Protein AF-A0A9D4FJ02-F1 (afdb_monomer_lite)

pLDDT: mean 72.51, std 18.78, range [44.09, 97.19]

Sequence (65 aa):
MSEDEAYRSTEGDASKQSMKNVKSLVNRLHRQGSISGDMKQYLIPRYPQAGKLKGNPKIHKADAP

Structure (mmCIF, N/CA/C/O backbone):
data_AF-A0A9D4FJ02-F1
#
_entry.id   AF-A0A9D4FJ02-F1
#
loop_
_atom_site.group_PDB
_atom_site.id
_atom_site.type_symbol
_atom_site.label_atom_id
_atom_site.label_alt_id
_atom_site.label_comp_id
_atom_site.label_asym_id
_atom_site.label_entity_id
_atom_site.label_seq_id
_atom_site.pdbx_PDB_ins_code
_atom_site.Cartn_x
_atom_site.Cartn_y
_atom_site.Cartn_z
_atom_site.occupancy
_atom_site.B_iso_or_equiv
_atom_sit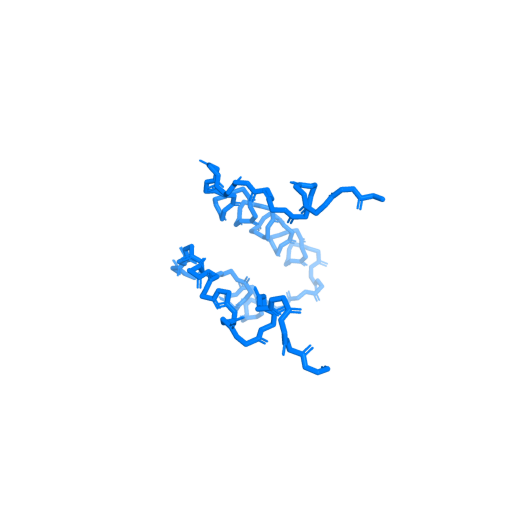e.auth_seq_id
_atom_site.auth_comp_id
_atom_site.auth_asym_id
_atom_site.auth_atom_id
_atom_site.pdbx_PDB_model_num
ATOM 1 N N . MET A 1 1 ? 0.049 6.612 -35.468 1.00 45.84 1 MET A N 1
ATOM 2 C CA . MET A 1 1 ? 0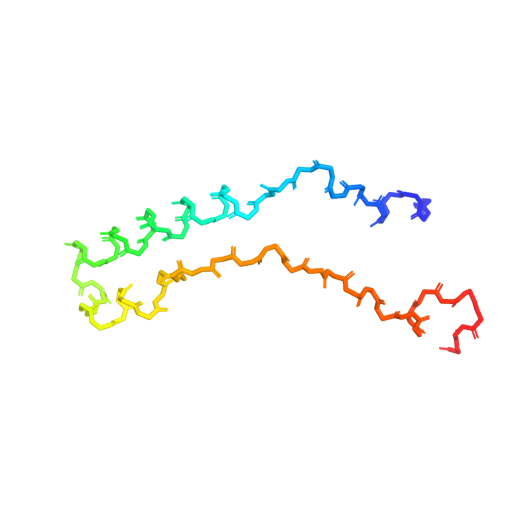.705 6.730 -34.151 1.00 45.84 1 MET A CA 1
ATOM 3 C C . MET A 1 1 ? 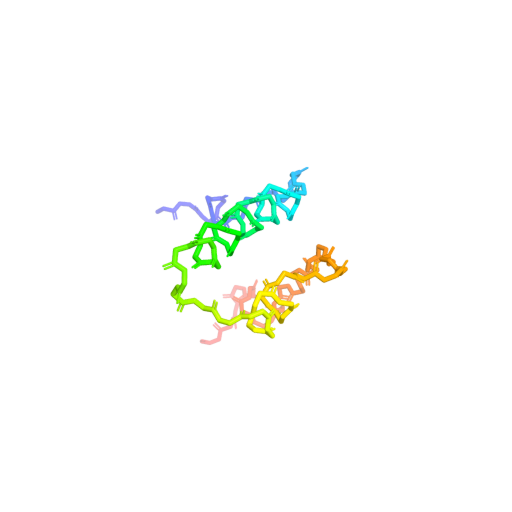1.828 5.716 -34.152 1.00 45.84 1 MET A C 1
ATOM 5 O O . MET A 1 1 ? 1.553 4.561 -34.445 1.00 45.84 1 MET A O 1
ATOM 9 N N . SER A 1 2 ? 3.075 6.168 -34.039 1.00 44.09 2 SER A N 1
ATOM 10 C CA . SER A 1 2 ? 4.276 5.340 -34.205 1.00 44.09 2 SER A CA 1
ATOM 11 C C . SER A 1 2 ? 4.461 4.393 -33.018 1.00 44.09 2 SER A C 1
ATOM 13 O O . SER A 1 2 ? 4.321 4.810 -31.871 1.00 44.09 2 SER A O 1
ATOM 15 N N . GLU A 1 3 ? 4.791 3.131 -33.300 1.00 46.53 3 GLU A N 1
ATOM 16 C CA . GLU A 1 3 ? 4.942 2.036 -32.324 1.00 46.53 3 GLU A CA 1
ATOM 17 C C . GLU A 1 3 ? 5.983 2.321 -31.220 1.00 46.53 3 GLU A C 1
ATOM 19 O O . GLU A 1 3 ? 5.888 1.765 -30.126 1.00 46.53 3 GLU A O 1
ATOM 24 N N . ASP A 1 4 ? 6.899 3.266 -31.454 1.00 49.53 4 ASP A N 1
ATOM 25 C CA . ASP A 1 4 ? 7.877 3.753 -30.472 1.00 49.53 4 ASP A CA 1
ATOM 26 C C . ASP A 1 4 ? 7.250 4.479 -29.264 1.00 49.53 4 ASP A C 1
ATOM 28 O O . ASP A 1 4 ? 7.851 4.522 -28.191 1.00 49.53 4 ASP A O 1
ATOM 32 N N . GLU A 1 5 ? 6.028 5.019 -29.374 1.00 51.91 5 GLU A N 1
ATOM 33 C CA . GLU A 1 5 ? 5.354 5.658 -28.228 1.00 51.91 5 GLU A CA 1
ATOM 34 C C . GLU A 1 5 ? 4.837 4.644 -27.195 1.00 51.91 5 GLU A C 1
ATOM 36 O O . GLU A 1 5 ? 4.660 4.987 -26.020 1.00 51.91 5 GLU A O 1
ATOM 41 N N . ALA A 1 6 ? 4.597 3.395 -27.612 1.00 48.34 6 ALA A N 1
ATOM 42 C CA . ALA A 1 6 ? 4.054 2.350 -26.746 1.00 48.34 6 ALA A CA 1
ATOM 43 C C . ALA A 1 6 ? 5.120 1.740 -25.822 1.00 48.34 6 ALA A C 1
ATOM 45 O O . ALA A 1 6 ? 4.789 1.211 -24.757 1.00 48.34 6 ALA A O 1
ATOM 46 N N . TYR A 1 7 ? 6.399 1.835 -26.195 1.00 48.72 7 TYR A N 1
ATOM 47 C CA . TYR A 1 7 ? 7.507 1.224 -25.469 1.00 48.72 7 TYR A CA 1
ATOM 48 C C . TYR A 1 7 ? 8.260 2.266 -24.633 1.00 48.72 7 TYR A C 1
ATOM 50 O O . TYR A 1 7 ? 9.373 2.683 -24.945 1.00 48.72 7 TYR A O 1
ATOM 58 N N . ARG A 1 8 ? 7.654 2.710 -23.525 1.00 52.16 8 ARG A N 1
ATOM 59 C CA . ARG A 1 8 ? 8.373 3.558 -22.562 1.00 52.16 8 ARG A CA 1
ATOM 60 C C . ARG A 1 8 ? 9.389 2.722 -21.787 1.00 52.16 8 ARG A C 1
ATOM 62 O O . ARG A 1 8 ? 9.017 1.788 -21.078 1.00 52.16 8 ARG A O 1
ATOM 69 N N . SER A 1 9 ? 10.661 3.107 -21.884 1.00 50.00 9 SER A N 1
ATOM 70 C CA . SER A 1 9 ? 11.739 2.615 -21.024 1.00 50.00 9 SER A CA 1
ATOM 71 C C . SER A 1 9 ? 11.324 2.727 -19.549 1.00 50.00 9 SER A C 1
ATOM 73 O O . SER A 1 9 ? 10.991 3.811 -19.065 1.00 50.00 9 SER A O 1
ATOM 75 N N . THR A 1 10 ? 11.319 1.612 -18.811 1.00 54.75 10 THR A N 1
ATOM 76 C CA . THR A 1 10 ? 11.105 1.591 -17.352 1.00 54.75 10 THR A CA 1
ATOM 77 C C . THR A 1 10 ? 12.386 2.006 -16.623 1.00 54.75 10 THR A C 1
ATOM 79 O O . THR A 1 10 ? 12.873 1.294 -15.749 1.00 54.75 10 THR A O 1
ATOM 82 N N . GLU A 1 11 ? 12.974 3.136 -17.013 1.00 53.41 11 GLU A N 1
ATOM 83 C CA . GLU A 1 11 ? 14.228 3.644 -16.441 1.00 53.41 11 GLU A CA 1
ATOM 84 C C . GLU A 1 11 ? 14.083 4.056 -14.968 1.00 53.41 11 GLU A C 1
ATOM 86 O O . GLU A 1 11 ? 15.065 4.110 -14.231 1.00 53.41 11 GLU A O 1
ATOM 91 N N . GLY A 1 12 ? 12.852 4.285 -14.502 1.00 57.34 12 GLY A N 1
ATOM 92 C CA . GLY A 1 12 ? 12.555 4.579 -13.105 1.00 57.34 12 GLY A CA 1
ATOM 93 C C . GLY A 1 12 ? 11.845 3.427 -12.402 1.00 57.34 12 GLY A C 1
ATOM 94 O O . GLY A 1 12 ? 10.746 3.039 -12.798 1.00 57.34 12 GLY A O 1
ATOM 95 N N . ASP A 1 13 ? 12.414 2.942 -11.294 1.00 63.62 13 ASP A N 1
ATOM 96 C CA . ASP A 1 13 ? 11.713 2.106 -10.310 1.00 63.62 13 ASP A CA 1
ATOM 97 C C . ASP A 1 13 ? 10.557 2.902 -9.665 1.00 63.62 13 ASP A C 1
ATOM 99 O O . ASP A 1 13 ? 10.668 3.474 -8.576 1.00 63.62 13 ASP A O 1
ATOM 103 N N . ALA A 1 14 ? 9.420 2.959 -10.364 1.00 72.00 14 ALA A N 1
ATOM 104 C CA . ALA A 1 14 ? 8.199 3.623 -9.912 1.00 72.00 14 ALA A CA 1
ATOM 105 C C . ALA A 1 14 ? 7.537 2.897 -8.726 1.00 72.00 14 ALA A C 1
ATOM 107 O O . ALA A 1 14 ? 6.660 3.457 -8.061 1.00 72.00 14 ALA A O 1
ATOM 108 N N . SER A 1 15 ? 7.979 1.674 -8.411 1.00 73.69 15 SER A N 1
ATOM 109 C CA . SER A 1 15 ? 7.428 0.835 -7.341 1.00 73.69 15 SER A CA 1
ATOM 110 C C . SER A 1 15 ? 7.505 1.540 -5.989 1.00 73.69 15 SER A C 1
ATOM 112 O O . SER A 1 15 ? 6.557 1.491 -5.204 1.00 73.69 15 SER A O 1
ATOM 114 N N . LYS A 1 16 ? 8.597 2.275 -5.734 1.00 78.88 16 LYS A N 1
ATOM 115 C CA . LYS A 1 16 ? 8.771 3.055 -4.498 1.00 78.88 16 LYS A CA 1
ATOM 116 C C . LYS A 1 16 ? 7.734 4.167 -4.362 1.00 78.88 16 LYS A C 1
ATOM 118 O O . LYS A 1 16 ? 7.211 4.380 -3.266 1.00 78.88 16 LYS A O 1
ATOM 123 N N . GLN A 1 17 ? 7.428 4.874 -5.449 1.00 83.75 17 GLN A N 1
ATOM 124 C CA . GLN A 1 17 ? 6.456 5.965 -5.419 1.00 83.75 17 GLN A CA 1
ATOM 125 C C . GLN A 1 17 ? 5.029 5.430 -5.276 1.00 83.75 17 GLN A C 1
ATOM 127 O O . GLN A 1 17 ? 4.278 5.902 -4.420 1.00 83.75 17 GLN A O 1
ATOM 132 N N . SER A 1 18 ? 4.679 4.392 -6.035 1.00 83.44 18 SER A N 1
ATOM 133 C CA . SER A 1 18 ? 3.390 3.707 -5.908 1.00 83.44 18 SER A CA 1
ATOM 134 C C . SER A 1 18 ? 3.181 3.166 -4.493 1.00 83.44 18 SER A C 1
ATOM 136 O O . SER A 1 18 ? 2.117 3.360 -3.907 1.00 83.44 18 SER A O 1
ATOM 138 N N . MET A 1 19 ? 4.221 2.596 -3.882 1.00 85.50 19 MET A N 1
ATOM 139 C CA . MET A 1 19 ? 4.181 2.125 -2.498 1.00 85.50 19 MET A CA 1
ATOM 140 C C . MET A 1 19 ? 3.907 3.253 -1.494 1.00 85.50 19 MET A C 1
ATOM 142 O O . MET A 1 19 ? 3.076 3.098 -0.595 1.00 85.50 19 MET A O 1
ATOM 146 N N . LYS A 1 20 ? 4.563 4.413 -1.645 1.00 87.94 20 LYS A N 1
ATOM 147 C CA . LYS A 1 20 ? 4.286 5.593 -0.805 1.00 87.94 20 LYS A CA 1
ATOM 148 C C . LYS A 1 20 ? 2.824 6.030 -0.921 1.00 87.94 20 LYS A C 1
ATOM 150 O O . LYS A 1 20 ? 2.184 6.281 0.103 1.00 87.94 20 LYS A O 1
ATOM 155 N N . ASN A 1 21 ? 2.292 6.068 -2.142 1.00 90.19 21 ASN A N 1
ATOM 156 C CA . ASN A 1 21 ? 0.911 6.468 -2.406 1.00 90.19 21 ASN A CA 1
ATOM 157 C C . ASN A 1 21 ? -0.091 5.493 -1.766 1.00 90.19 21 ASN A C 1
ATOM 159 O O . ASN A 1 21 ? -0.979 5.925 -1.030 1.00 90.19 21 ASN A O 1
ATOM 163 N N . VAL A 1 22 ? 0.100 4.183 -1.966 1.00 90.75 22 VAL A N 1
ATOM 164 C CA . VAL A 1 22 ? -0.739 3.129 -1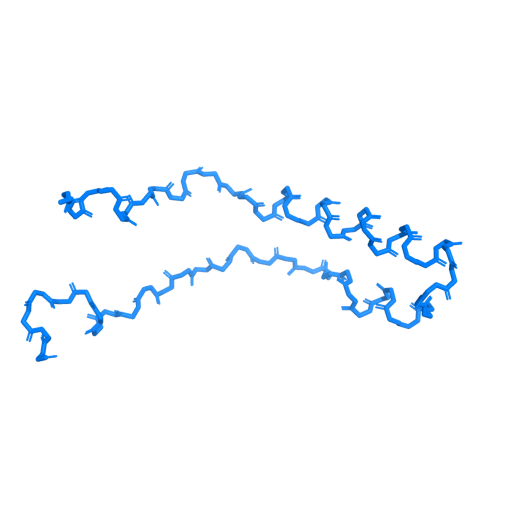.366 1.00 90.75 22 VAL A CA 1
ATOM 165 C C . VAL A 1 22 ? -0.708 3.217 0.158 1.00 90.75 22 VAL A C 1
ATOM 167 O O . VAL A 1 22 ? -1.756 3.279 0.799 1.00 90.75 22 VAL A O 1
ATOM 170 N N . LYS A 1 23 ? 0.484 3.314 0.760 1.00 92.69 23 LYS A N 1
ATOM 171 C CA . LYS A 1 23 ? 0.630 3.419 2.218 1.00 92.69 23 LYS A CA 1
ATOM 172 C C . LYS A 1 23 ? -0.089 4.649 2.778 1.00 92.69 23 LYS A C 1
ATOM 174 O O . LYS A 1 23 ? -0.745 4.552 3.816 1.00 92.69 23 LYS A O 1
ATOM 179 N N . SER A 1 24 ? 0.019 5.797 2.108 1.00 94.81 24 SER A N 1
ATOM 180 C CA . SER A 1 24 ? -0.670 7.029 2.512 1.00 94.81 24 SER A CA 1
ATOM 181 C C . SER A 1 24 ? -2.193 6.864 2.477 1.00 94.81 24 SER A C 1
ATOM 183 O O . SER A 1 24 ? -2.874 7.173 3.459 1.00 94.81 24 SER A O 1
ATOM 185 N N . LEU A 1 25 ? -2.719 6.294 1.387 1.00 95.31 25 LEU A N 1
ATOM 186 C CA . LEU A 1 25 ? -4.147 6.051 1.206 1.00 95.31 25 LEU A CA 1
ATOM 187 C C . LEU A 1 25 ? -4.708 5.111 2.276 1.00 95.31 25 LEU A C 1
ATOM 189 O O . LEU A 1 25 ? -5.672 5.463 2.953 1.00 95.31 25 LEU A O 1
ATOM 193 N N . VAL A 1 26 ? -4.078 3.953 2.474 1.00 95.31 26 VAL A N 1
ATOM 194 C CA . VAL A 1 26 ? -4.528 2.945 3.445 1.00 95.31 26 VAL A CA 1
ATOM 195 C C . VAL A 1 26 ? -4.493 3.508 4.869 1.00 95.31 26 VAL A C 1
ATOM 197 O O . VAL A 1 26 ? -5.441 3.339 5.634 1.00 95.31 26 VAL A O 1
ATOM 200 N N . ASN A 1 27 ? -3.444 4.255 5.229 1.00 95.38 27 ASN A N 1
ATOM 201 C CA . ASN A 1 27 ? -3.369 4.912 6.536 1.00 95.38 27 ASN A CA 1
ATOM 202 C C . ASN A 1 27 ? -4.454 5.975 6.737 1.00 95.38 27 ASN A C 1
ATOM 204 O O . ASN A 1 27 ? -4.868 6.210 7.872 1.00 95.38 27 ASN A O 1
ATOM 208 N N . ARG A 1 28 ? -4.876 6.665 5.672 1.00 97.19 28 ARG A N 1
ATOM 209 C CA . ARG A 1 28 ? -5.984 7.623 5.731 1.00 97.19 28 ARG A CA 1
ATOM 210 C C . ARG A 1 28 ? -7.315 6.899 5.941 1.00 97.19 28 ARG A C 1
ATOM 212 O O . ARG A 1 28 ? -8.024 7.253 6.874 1.00 97.19 28 ARG A O 1
ATOM 219 N N . LEU A 1 29 ? -7.590 5.854 5.160 1.00 96.56 29 LEU A N 1
ATOM 220 C CA . LEU A 1 29 ? -8.818 5.056 5.274 1.00 96.56 29 LEU A CA 1
ATOM 221 C C . LEU A 1 29 ? -8.963 4.412 6.656 1.00 96.56 29 LEU A C 1
ATOM 223 O O . LEU A 1 29 ? -10.037 4.445 7.246 1.00 96.56 29 LEU A O 1
ATOM 227 N N . HIS A 1 30 ? -7.868 3.885 7.209 1.00 96.12 30 HIS A N 1
ATOM 228 C CA . HIS A 1 30 ? -7.878 3.311 8.553 1.00 96.12 30 HIS A CA 1
ATOM 229 C C . HIS A 1 30 ? -8.152 4.372 9.627 1.00 96.12 30 HIS A C 1
ATOM 231 O O . HIS A 1 30 ? -8.933 4.140 10.542 1.00 96.12 30 HIS A O 1
ATOM 237 N N . ARG A 1 31 ? -7.540 5.563 9.519 1.00 96.38 31 ARG A N 1
ATOM 238 C CA . ARG A 1 31 ? -7.800 6.678 10.451 1.00 96.38 31 ARG A CA 1
ATOM 239 C C . ARG A 1 31 ? -9.244 7.176 10.390 1.00 96.38 31 ARG A C 1
ATOM 241 O O . ARG A 1 31 ? -9.762 7.619 11.404 1.00 96.38 31 ARG A O 1
ATOM 248 N N . GLN A 1 32 ? -9.875 7.098 9.222 1.00 96.94 32 GLN A N 1
ATOM 249 C CA . GLN A 1 32 ? -11.284 7.444 9.020 1.00 96.94 32 GLN A CA 1
ATOM 250 C C . GLN A 1 32 ? -12.253 6.336 9.469 1.00 96.94 32 GLN A C 1
ATOM 252 O O . GLN A 1 32 ? -13.460 6.535 9.404 1.00 96.94 32 GLN A O 1
ATOM 257 N N . GLY A 1 33 ? -11.751 5.170 9.894 1.00 95.69 33 GLY A N 1
ATOM 258 C CA . GLY A 1 33 ? -12.581 4.023 10.270 1.00 95.69 33 GLY A CA 1
ATOM 259 C C . GLY A 1 33 ? -13.227 3.298 9.084 1.00 95.69 33 GLY A C 1
ATOM 260 O O . GLY A 1 33 ? -14.055 2.420 9.290 1.00 95.69 33 GLY A O 1
ATOM 2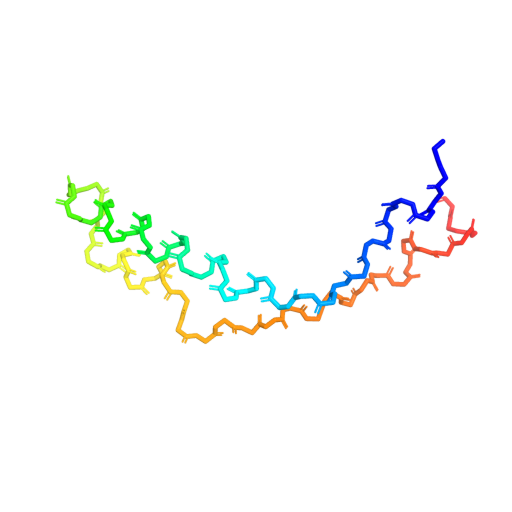61 N N . SER A 1 34 ? -12.852 3.631 7.844 1.00 96.50 34 SER A N 1
ATOM 262 C CA . SER A 1 34 ? -13.410 3.015 6.631 1.00 96.50 34 SER A CA 1
ATOM 263 C C . SER A 1 34 ? -12.906 1.591 6.384 1.00 96.50 34 SER A C 1
ATOM 265 O O . SER A 1 34 ? -13.519 0.856 5.618 1.00 96.50 34 SER A O 1
ATOM 267 N N . ILE A 1 35 ? -11.777 1.212 6.991 1.00 95.25 35 ILE A N 1
ATOM 268 C CA . ILE A 1 35 ? -11.202 -0.136 6.907 1.00 95.25 35 ILE A CA 1
ATOM 269 C C . ILE A 1 35 ? -10.694 -0.589 8.278 1.00 95.25 35 ILE A C 1
ATOM 271 O O . ILE A 1 35 ? -10.229 0.229 9.075 1.00 95.25 35 ILE A O 1
ATOM 275 N N . SER A 1 36 ? -10.733 -1.899 8.525 1.00 94.56 36 SER A N 1
ATOM 276 C CA . SER A 1 36 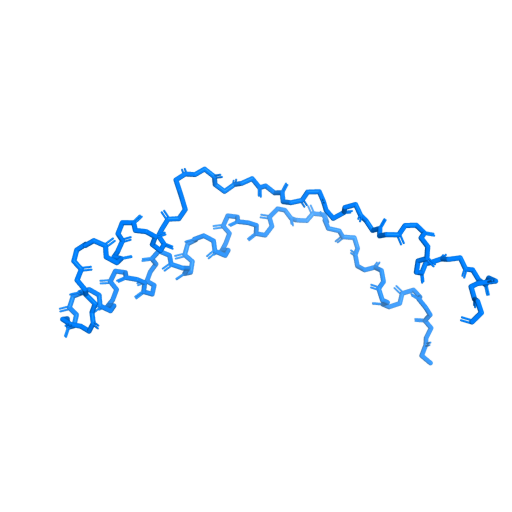? -10.208 -2.510 9.750 1.00 94.56 36 SER A CA 1
ATOM 277 C C . SER A 1 36 ? -8.673 -2.581 9.766 1.00 94.56 36 SER A C 1
ATOM 279 O O . SER A 1 36 ? -7.999 -2.407 8.742 1.00 94.56 36 SER A O 1
ATOM 281 N N . GLY A 1 37 ? -8.104 -2.863 10.943 1.00 92.00 37 GLY A N 1
ATOM 282 C CA . GLY A 1 37 ? -6.662 -3.077 11.113 1.00 92.00 37 GLY A CA 1
ATOM 283 C C . GLY A 1 37 ? -6.123 -4.218 10.245 1.00 92.00 37 GLY A C 1
ATOM 284 O O . GLY A 1 37 ? -5.068 -4.072 9.625 1.00 92.00 37 GLY A O 1
ATOM 285 N N . ASP A 1 38 ? -6.892 -5.299 10.109 1.00 93.25 38 ASP A N 1
ATOM 286 C CA . ASP A 1 38 ? -6.529 -6.440 9.266 1.00 93.25 38 ASP A CA 1
ATOM 287 C C . ASP A 1 38 ? -6.437 -6.031 7.793 1.00 93.25 38 ASP A C 1
ATOM 289 O O . ASP A 1 38 ? -5.438 -6.306 7.127 1.00 93.25 38 ASP A O 1
ATOM 293 N N . MET A 1 39 ? -7.426 -5.281 7.290 1.00 90.81 39 MET A N 1
ATOM 294 C CA . MET A 1 39 ? -7.401 -4.760 5.918 1.00 90.81 39 MET A CA 1
ATOM 295 C C . MET A 1 39 ? -6.186 -3.865 5.675 1.00 90.81 39 MET A C 1
ATOM 297 O O . MET A 1 39 ? -5.531 -3.975 4.640 1.00 90.81 39 MET A O 1
ATOM 301 N N . LYS A 1 40 ? -5.828 -3.012 6.640 1.00 92.25 40 LYS A N 1
ATOM 302 C CA . LYS A 1 40 ? -4.612 -2.196 6.552 1.00 92.25 40 LYS A CA 1
ATOM 303 C C . LYS A 1 40 ? -3.354 -3.059 6.406 1.00 92.25 40 LYS A C 1
ATOM 305 O O . LYS A 1 40 ? -2.468 -2.703 5.629 1.00 92.25 40 LYS A O 1
ATOM 310 N N . GLN A 1 41 ? -3.266 -4.169 7.137 1.00 89.69 41 GLN A N 1
ATOM 311 C CA . GLN A 1 41 ? -2.128 -5.083 7.065 1.00 89.69 41 GLN A CA 1
ATOM 312 C C . GLN A 1 41 ? -2.057 -5.830 5.725 1.00 89.69 41 GLN A C 1
ATOM 314 O O . GLN A 1 41 ? -0.956 -6.017 5.208 1.00 89.69 41 GLN A O 1
ATOM 319 N N . TYR A 1 42 ? -3.199 -6.219 5.152 1.00 90.19 42 TYR A N 1
ATOM 320 C CA . TYR A 1 42 ? -3.253 -6.887 3.846 1.00 90.19 42 TYR A CA 1
ATOM 321 C C . TYR A 1 42 ? -2.961 -5.945 2.670 1.00 90.19 42 TYR A C 1
ATOM 323 O O . TYR A 1 42 ? -2.335 -6.357 1.696 1.00 90.19 42 TYR A O 1
ATOM 331 N N . LEU A 1 43 ? -3.388 -4.681 2.750 1.00 88.25 43 LEU A N 1
ATOM 332 C CA . LEU A 1 43 ? -3.278 -3.723 1.644 1.00 88.25 43 LEU A CA 1
ATOM 333 C C . LEU A 1 43 ? -1.898 -3.061 1.512 1.00 88.25 43 LEU A C 1
ATOM 335 O O . LEU A 1 43 ? -1.606 -2.477 0.470 1.00 88.25 43 LEU A O 1
ATOM 339 N N . ILE A 1 44 ? -1.049 -3.110 2.543 1.00 87.00 44 ILE A N 1
ATOM 340 C CA . ILE A 1 44 ? 0.311 -2.556 2.490 1.00 87.00 44 ILE A CA 1
ATOM 341 C C . ILE A 1 44 ? 1.288 -3.694 2.149 1.00 87.00 44 ILE A C 1
ATOM 343 O O . ILE A 1 44 ? 1.587 -4.513 3.022 1.00 87.00 44 ILE A O 1
ATOM 347 N N . PRO A 1 45 ? 1.827 -3.761 0.915 1.00 75.19 45 PRO A N 1
ATOM 348 C CA . PRO A 1 45 ? 2.717 -4.850 0.529 1.00 75.19 45 PRO A CA 1
ATOM 349 C C . PRO A 1 45 ? 4.014 -4.821 1.349 1.00 75.19 45 PRO A C 1
ATOM 351 O O . PRO A 1 45 ? 4.703 -3.807 1.405 1.00 75.19 45 PRO A O 1
ATOM 354 N N . ARG A 1 46 ? 4.373 -5.943 1.985 1.00 76.81 46 ARG A N 1
ATOM 355 C CA . ARG A 1 46 ? 5.579 -6.031 2.835 1.00 76.81 46 ARG A CA 1
ATOM 356 C C . ARG A 1 46 ? 6.882 -5.969 2.036 1.00 76.81 46 ARG A C 1
ATOM 358 O O . ARG A 1 46 ? 7.843 -5.357 2.488 1.00 76.81 46 ARG A O 1
ATOM 365 N N . TYR A 1 47 ? 6.892 -6.567 0.846 1.00 73.44 47 TYR A N 1
ATOM 366 C CA . TYR A 1 47 ? 8.065 -6.660 -0.025 1.00 73.44 47 TYR A CA 1
ATOM 367 C C . TYR A 1 47 ? 7.659 -6.380 -1.476 1.00 73.44 47 TYR A C 1
ATOM 369 O O . TYR A 1 47 ? 7.493 -7.320 -2.255 1.00 73.44 47 TYR A O 1
ATOM 377 N N . PRO A 1 48 ? 7.434 -5.109 -1.852 1.00 67.44 48 PRO A N 1
ATOM 378 C CA . PRO A 1 48 ? 7.139 -4.773 -3.235 1.00 67.44 48 PRO A CA 1
ATOM 379 C C . PRO A 1 48 ? 8.364 -5.109 -4.090 1.00 67.44 48 PRO A C 1
ATOM 381 O O . PRO A 1 48 ? 9.415 -4.485 -3.967 1.00 67.44 48 PRO A O 1
ATOM 384 N N . GLN A 1 49 ? 8.233 -6.129 -4.930 1.00 66.19 49 GLN A N 1
ATOM 385 C CA . GLN A 1 49 ? 9.211 -6.434 -5.963 1.00 66.19 49 GLN A CA 1
ATOM 386 C C . GLN A 1 49 ? 8.825 -5.640 -7.205 1.00 66.19 49 GLN A C 1
ATOM 388 O O . GLN A 1 49 ? 7.651 -5.628 -7.584 1.00 66.19 49 GLN A O 1
ATOM 393 N N . ALA A 1 50 ? 9.798 -4.988 -7.844 1.00 64.25 50 ALA A N 1
ATOM 394 C CA . ALA A 1 50 ? 9.589 -4.473 -9.187 1.00 64.25 50 ALA A CA 1
ATOM 395 C C . ALA A 1 50 ? 9.216 -5.672 -10.065 1.00 64.25 50 ALA A C 1
ATOM 397 O O . ALA A 1 50 ? 10.008 -6.602 -10.242 1.00 64.25 50 ALA A O 1
ATOM 398 N N . GLY A 1 51 ? 7.973 -5.700 -10.543 1.00 60.34 51 GLY A N 1
ATOM 399 C CA . GLY A 1 51 ? 7.545 -6.738 -11.460 1.00 60.34 51 GLY A CA 1
ATOM 400 C C . GLY A 1 51 ? 8.455 -6.685 -12.677 1.00 60.34 51 GLY A C 1
ATOM 401 O O . GLY A 1 51 ? 8.515 -5.665 -13.360 1.00 60.34 51 GLY A O 1
ATOM 402 N N . LYS A 1 52 ? 9.162 -7.778 -12.974 1.00 55.59 52 LYS A N 1
ATOM 403 C CA . LYS A 1 52 ? 9.650 -7.973 -14.335 1.00 55.59 52 LYS A CA 1
ATOM 404 C C . LYS A 1 52 ? 8.393 -8.170 -15.165 1.00 55.59 52 LYS A C 1
ATOM 406 O O . LYS A 1 52 ? 7.800 -9.247 -15.118 1.00 55.59 52 LYS A O 1
ATOM 411 N N . LEU A 1 53 ? 7.958 -7.133 -15.878 1.00 57.19 53 LEU A N 1
ATOM 412 C CA . LEU A 1 53 ? 7.057 -7.309 -17.009 1.00 57.19 53 LEU A CA 1
ATOM 413 C C . LEU A 1 53 ? 7.811 -8.204 -17.993 1.00 57.19 53 LEU A C 1
ATOM 415 O O . LEU A 1 53 ? 8.564 -7.740 -18.842 1.00 57.19 53 LEU A O 1
ATOM 419 N N . LYS A 1 54 ? 7.674 -9.524 -17.832 1.00 51.28 54 LYS A N 1
ATOM 420 C CA . LYS A 1 54 ? 7.970 -10.476 -18.892 1.00 51.28 54 LYS A CA 1
ATOM 421 C C . LYS A 1 54 ? 6.877 -10.200 -19.916 1.00 51.28 54 LYS A C 1
ATOM 423 O O . LYS A 1 54 ? 5.804 -10.793 -19.838 1.00 51.28 54 LYS A O 1
ATOM 428 N N . GLY A 1 55 ? 7.106 -9.207 -20.780 1.00 54.53 55 GLY A N 1
ATOM 429 C CA . GLY A 1 55 ? 6.237 -8.947 -21.918 1.00 54.53 55 GLY A CA 1
ATOM 430 C C . GLY A 1 55 ? 5.981 -10.290 -22.575 1.00 54.53 55 GLY A C 1
ATOM 431 O O . GLY A 1 55 ? 6.927 -11.049 -22.794 1.00 54.53 55 GLY A O 1
ATOM 432 N N . ASN A 1 56 ? 4.715 -10.659 -22.749 1.00 51.38 56 ASN A N 1
ATOM 433 C CA . ASN A 1 56 ? 4.397 -11.930 -23.369 1.00 51.38 56 ASN A CA 1
ATOM 434 C C . ASN A 1 56 ? 4.971 -11.871 -24.792 1.00 51.38 56 ASN A C 1
ATOM 436 O O . ASN A 1 56 ? 4.462 -11.099 -25.607 1.00 51.38 56 ASN A O 1
ATOM 440 N N . PRO A 1 57 ? 6.007 -12.663 -25.125 1.00 55.44 57 PRO A N 1
ATOM 441 C CA . PRO A 1 57 ? 6.646 -12.562 -26.429 1.00 55.44 57 PRO A CA 1
ATOM 442 C C . PRO A 1 57 ? 5.701 -12.983 -27.563 1.00 55.44 57 PRO A C 1
ATOM 444 O O . PRO A 1 57 ? 6.046 -12.799 -28.722 1.00 55.44 57 PRO A O 1
ATOM 447 N N . LYS A 1 58 ? 4.516 -13.541 -27.257 1.00 55.81 58 LYS A N 1
ATOM 448 C CA . LYS A 1 58 ? 3.472 -13.849 -28.244 1.00 55.81 58 LYS A CA 1
ATOM 449 C C . LYS A 1 58 ? 2.639 -12.640 -28.684 1.00 55.81 58 LYS A C 1
ATOM 451 O O . LYS A 1 58 ? 2.026 -12.731 -29.733 1.00 55.81 58 LYS A O 1
ATOM 456 N N . ILE A 1 59 ? 2.598 -11.549 -27.914 1.00 53.81 59 ILE A N 1
ATOM 457 C CA . ILE A 1 59 ? 1.760 -10.369 -28.231 1.00 53.81 59 ILE A CA 1
ATOM 458 C C . ILE A 1 59 ? 2.559 -9.325 -29.037 1.00 53.81 59 ILE A C 1
ATOM 460 O O . ILE A 1 59 ? 1.994 -8.381 -29.569 1.00 53.81 59 ILE A O 1
ATOM 464 N N . HIS A 1 60 ? 3.881 -9.497 -29.148 1.00 53.56 60 HIS A N 1
ATOM 465 C CA . HIS A 1 60 ? 4.795 -8.504 -29.729 1.00 53.56 60 HIS A CA 1
ATOM 466 C C . HIS A 1 60 ? 5.586 -9.023 -30.939 1.00 53.56 60 HIS A C 1
ATOM 468 O O . HIS A 1 60 ? 6.627 -8.465 -31.275 1.00 53.56 60 HIS A O 1
ATOM 474 N N . LYS A 1 61 ? 5.142 -10.108 -31.583 1.00 53.38 61 LYS A N 1
ATOM 475 C CA . LYS A 1 61 ? 5.685 -10.491 -32.893 1.00 53.38 61 LYS A CA 1
ATOM 476 C C . LYS A 1 61 ? 4.822 -9.852 -33.971 1.00 53.38 61 LYS A C 1
ATOM 478 O O . LYS A 1 61 ? 3.607 -9.987 -33.905 1.00 53.38 61 LYS A O 1
ATOM 483 N N . ALA A 1 62 ? 5.462 -9.210 -34.948 1.00 56.16 62 ALA A N 1
ATOM 484 C CA . ALA A 1 62 ? 4.800 -8.563 -36.083 1.00 56.16 62 ALA A CA 1
ATOM 485 C C . ALA A 1 62 ? 3.873 -9.510 -36.877 1.00 56.16 62 ALA A C 1
ATOM 487 O O . ALA A 1 62 ? 2.937 -9.044 -37.511 1.00 56.16 62 ALA A O 1
ATOM 488 N N . ASP A 1 63 ? 4.092 -10.827 -36.770 1.00 56.44 63 ASP A N 1
ATOM 489 C CA . ASP A 1 63 ? 3.318 -11.878 -37.446 1.00 56.44 63 ASP A CA 1
ATOM 490 C C . ASP A 1 63 ? 2.378 -12.674 -36.511 1.00 56.44 63 ASP A C 1
ATOM 492 O O . ASP A 1 63 ? 2.051 -13.830 -36.789 1.00 56.44 63 ASP A O 1
ATOM 496 N N . ALA A 1 64 ? 1.984 -12.134 -35.351 1.00 44.69 64 ALA A N 1
ATOM 497 C CA . ALA A 1 64 ? 0.890 -12.745 -34.587 1.00 44.69 64 ALA A CA 1
ATOM 498 C C . ALA A 1 64 ? -0.436 -12.555 -35.364 1.00 44.69 64 ALA A C 1
ATOM 500 O O . ALA A 1 64 ? -0.678 -11.433 -35.807 1.00 44.69 64 ALA A O 1
ATOM 501 N N . PRO A 1 65 ? -1.257 -13.609 -35.575 1.00 55.88 65 PRO A N 1
ATOM 502 C CA . PRO A 1 65 ? -2.499 -13.505 -36.347 1.00 55.88 65 PRO A CA 1
ATOM 503 C C . PRO A 1 65 ? -3.524 -12.559 -35.715 1.00 55.88 65 PRO A C 1
ATOM 505 O O . PRO A 1 65 ? -3.504 -12.407 -34.469 1.00 55.88 65 PRO A O 1
#

Foldseek 3Di:
DDPVVVDDDPPDPCQVVVLVVQLVVLVVCVVVVVDDPVVSVVSRDPDDDSDPCPPPVLVPDPPND

Secondary structure (DSSP, 8-state):
--GGGT-----S-THHHHHHHHHHHHHHHHHTTSS-HHHHHHHS-SS---------TTTS-TT--

Radius of gyration: 17.9 Å; chains: 1; bounding box: 28×22×49 Å

Organism: Dreissena polymorpha (NCBI:txid45954)